Protein AF-A0A962BRK8-F1 (afdb_monomer_lite)

pLDDT: mean 93.83, std 9.13, range [57.56, 98.69]

Structure (mmCIF, N/CA/C/O backbone):
data_AF-A0A962BRK8-F1
#
_entry.id   AF-A0A962BRK8-F1
#
loop_
_atom_site.group_PDB
_atom_site.id
_atom_site.type_symbol
_atom_site.label_atom_id
_atom_site.lab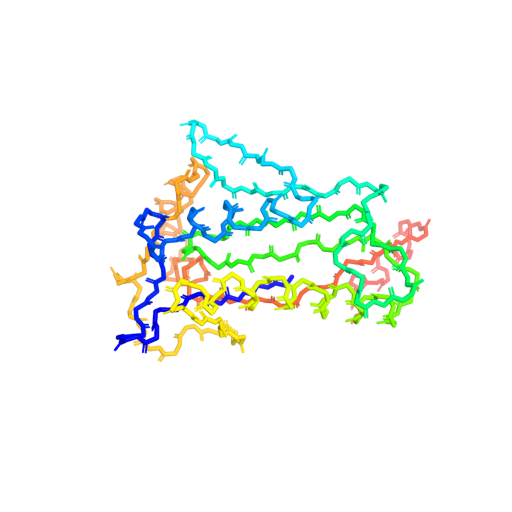el_alt_id
_atom_site.label_comp_id
_atom_site.label_asym_id
_atom_site.label_entity_id
_atom_site.label_seq_id
_atom_site.pdbx_PDB_ins_code
_atom_site.Cartn_x
_atom_site.Cartn_y
_atom_site.Cartn_z
_atom_site.occupancy
_atom_site.B_iso_or_equiv
_atom_site.auth_seq_id
_atom_site.auth_comp_id
_atom_site.auth_asym_id
_atom_site.auth_atom_id
_atom_site.pdbx_PDB_model_num
ATOM 1 N N . HIS A 1 1 ? 5.595 -3.332 -2.424 1.00 95.50 1 HIS A N 1
ATOM 2 C CA . HIS A 1 1 ? 5.260 -4.345 -1.396 1.00 95.50 1 HIS A CA 1
ATOM 3 C C . HIS A 1 1 ? 4.136 -3.828 -0.524 1.00 95.50 1 HIS A C 1
ATOM 5 O O . HIS A 1 1 ? 4.123 -2.640 -0.224 1.00 95.50 1 HIS A O 1
ATOM 11 N N . GLU A 1 2 ? 3.243 -4.710 -0.089 1.00 98.56 2 GLU A N 1
ATOM 12 C CA . GLU A 1 2 ? 2.034 -4.374 0.670 1.00 98.56 2 GLU A CA 1
ATOM 13 C C . GLU A 1 2 ? 2.118 -4.871 2.121 1.00 98.56 2 GLU A C 1
ATOM 15 O O . GLU A 1 2 ? 2.839 -5.821 2.440 1.00 98.56 2 GLU A O 1
ATOM 20 N N . LYS A 1 3 ? 1.375 -4.216 3.017 1.00 98.50 3 LYS A N 1
ATOM 21 C CA . LYS A 1 3 ? 1.324 -4.537 4.453 1.00 98.50 3 LYS A CA 1
ATOM 22 C C . LYS A 1 3 ? -0.009 -4.116 5.066 1.00 98.50 3 LYS A C 1
ATOM 24 O O . LYS A 1 3 ? -0.569 -3.085 4.694 1.00 98.50 3 LYS A O 1
ATOM 29 N N . PHE A 1 4 ? -0.495 -4.885 6.039 1.00 98.69 4 PHE A N 1
ATOM 30 C CA . PHE A 1 4 ? -1.748 -4.595 6.742 1.00 98.69 4 PHE A CA 1
ATOM 31 C C . PHE A 1 4 ? -1.508 -3.683 7.940 1.00 98.69 4 PHE A C 1
ATOM 33 O O . PHE A 1 4 ? -0.810 -4.084 8.868 1.00 98.69 4 PHE A O 1
ATOM 40 N N . GLY A 1 5 ? -2.121 -2.501 7.958 1.00 98.50 5 GLY A N 1
ATOM 41 C CA . GLY A 1 5 ? -2.190 -1.676 9.163 1.00 98.50 5 GLY A CA 1
ATOM 42 C C . GLY A 1 5 ? -3.227 -2.215 10.154 1.00 98.50 5 GLY A C 1
ATOM 43 O O . GLY A 1 5 ? -4.308 -2.651 9.747 1.00 98.50 5 GLY A O 1
ATOM 44 N N . PHE A 1 6 ? -2.929 -2.154 11.449 1.00 98.62 6 PHE A N 1
ATOM 45 C CA . PHE A 1 6 ? -3.857 -2.523 12.519 1.00 98.62 6 PHE A CA 1
ATOM 46 C C . PHE A 1 6 ? -3.641 -1.680 13.778 1.00 98.62 6 PHE A C 1
ATOM 48 O O . PHE A 1 6 ? -2.541 -1.188 14.021 1.00 98.62 6 PHE A O 1
ATOM 55 N N . ARG A 1 7 ? -4.676 -1.519 14.603 1.00 98.25 7 ARG A N 1
ATOM 56 C CA . ARG A 1 7 ? -4.554 -0.818 15.891 1.00 98.25 7 ARG A CA 1
ATOM 57 C C . ARG A 1 7 ? -3.959 -1.721 16.963 1.00 98.25 7 ARG A C 1
ATOM 59 O O . ARG A 1 7 ? -4.290 -2.903 17.016 1.00 98.25 7 ARG A O 1
ATOM 66 N N . LEU A 1 8 ? -3.104 -1.190 17.834 1.00 98.00 8 LEU A N 1
ATOM 67 C CA . LEU A 1 8 ? -2.446 -2.010 18.861 1.00 98.00 8 LEU A CA 1
ATOM 68 C C . LEU A 1 8 ? -3.373 -2.414 20.019 1.00 98.00 8 LEU A C 1
ATOM 70 O O . LEU A 1 8 ? -3.099 -3.405 20.690 1.00 98.00 8 LEU A O 1
ATOM 74 N N . ASP A 1 9 ? -4.451 -1.670 20.256 1.00 96.88 9 ASP A N 1
ATOM 75 C CA . ASP A 1 9 ? -5.382 -1.883 21.368 1.00 96.88 9 ASP A CA 1
ATOM 76 C C . ASP A 1 9 ? -6.356 -3.046 21.127 1.00 96.88 9 ASP A C 1
ATOM 78 O O . ASP A 1 9 ? -6.648 -3.808 22.050 1.00 96.88 9 ASP A O 1
ATOM 82 N N . ASP A 1 10 ? -6.841 -3.213 19.895 1.00 97.19 10 ASP A N 1
ATOM 83 C CA . ASP A 1 10 ? -7.851 -4.224 19.569 1.00 97.19 10 ASP A CA 1
ATOM 84 C C . ASP A 1 10 ? -7.592 -5.020 18.283 1.00 97.19 10 ASP A C 1
ATOM 86 O O . ASP A 1 10 ? -8.378 -5.901 17.914 1.00 97.19 10 ASP A O 1
ATOM 90 N N . LEU A 1 11 ? -6.461 -4.754 17.624 1.00 98.19 11 LEU A N 1
ATOM 91 C CA . LEU A 1 11 ? -6.003 -5.411 16.401 1.00 98.19 11 LEU A CA 1
ATOM 92 C C . LEU A 1 11 ? -6.894 -5.169 15.179 1.00 98.19 11 LEU A C 1
ATOM 94 O O . LEU A 1 11 ? -6.685 -5.832 14.159 1.00 98.19 11 LEU A O 1
ATOM 98 N N . ARG A 1 12 ? -7.889 -4.271 15.242 1.00 98.25 12 ARG A N 1
ATOM 99 C CA . ARG A 1 12 ? -8.764 -3.974 14.096 1.00 98.25 12 ARG A CA 1
ATOM 100 C C . ARG A 1 12 ? -7.961 -3.371 12.939 1.00 98.25 12 ARG A C 1
ATOM 102 O O . ARG A 1 12 ? -7.003 -2.637 13.194 1.00 98.25 12 ARG A O 1
ATOM 109 N N . PRO A 1 13 ? -8.355 -3.635 11.679 1.00 98.31 13 PRO A N 1
ATOM 110 C CA . PRO A 1 13 ? -7.763 -2.967 10.526 1.00 98.31 13 PRO A CA 1
ATOM 111 C C . PRO A 1 13 ? -7.993 -1.453 10.595 1.00 98.31 13 PRO A C 1
ATOM 113 O O . PRO A 1 13 ? -9.000 -1.002 11.146 1.00 98.31 13 PRO A O 1
ATOM 116 N N . LEU A 1 14 ? -7.091 -0.671 10.004 1.00 98.25 14 LEU A N 1
ATOM 117 C CA . LEU A 1 14 ? -7.225 0.787 9.992 1.00 98.25 14 LEU A CA 1
ATOM 118 C C . LEU A 1 14 ? -8.336 1.223 9.034 1.00 98.25 14 LEU A C 1
ATOM 120 O O . LEU A 1 14 ? -8.298 0.927 7.840 1.00 98.25 14 LEU A O 1
ATOM 124 N N . THR A 1 15 ? -9.314 1.970 9.541 1.00 97.75 15 THR A N 1
ATOM 125 C CA . THR A 1 15 ? -10.272 2.692 8.696 1.00 97.75 15 THR A CA 1
ATOM 126 C C . THR A 1 15 ? -9.579 3.827 7.948 1.00 97.75 15 THR A C 1
ATOM 128 O O . THR A 1 15 ? -8.467 4.221 8.291 1.00 97.75 15 THR A O 1
ATOM 131 N N . TYR A 1 16 ? -10.225 4.380 6.919 1.00 98.25 16 TYR A N 1
ATOM 132 C CA . TYR A 1 16 ? -9.654 5.526 6.211 1.00 98.25 16 TYR A CA 1
ATOM 133 C C . TYR A 1 16 ? -9.544 6.758 7.130 1.00 98.25 16 TYR A C 1
ATOM 135 O O . TYR A 1 16 ? -8.458 7.305 7.306 1.00 98.25 16 TYR A O 1
ATOM 143 N N . GLU A 1 17 ? -10.659 7.140 7.757 1.00 96.38 17 GLU A N 1
ATOM 144 C CA . GLU A 1 17 ? -10.743 8.296 8.657 1.00 96.38 17 GLU A CA 1
ATOM 145 C C . GLU A 1 17 ? -10.383 7.931 10.104 1.00 96.38 17 GLU A C 1
ATOM 147 O O . GLU A 1 17 ? -10.361 6.757 10.491 1.00 96.38 17 GLU A O 1
ATOM 152 N N . GLY A 1 18 ? -10.185 8.970 10.917 1.00 95.00 18 GLY A N 1
ATOM 153 C CA . GLY A 1 18 ? -9.971 8.877 12.357 1.00 95.00 18 GLY A CA 1
ATOM 154 C C . GLY A 1 18 ? -8.521 9.132 12.776 1.00 95.00 18 GLY A C 1
ATOM 155 O O . GLY A 1 18 ? -7.619 9.150 11.938 1.00 95.00 18 GLY A O 1
ATOM 156 N N . PRO A 1 19 ? -8.277 9.316 14.087 1.00 94.69 19 PRO A N 1
ATOM 157 C CA . PRO A 1 19 ? -6.945 9.627 14.612 1.00 94.69 19 PRO A CA 1
ATOM 158 C C . PRO A 1 19 ? -5.936 8.497 14.379 1.00 94.69 19 PRO A C 1
ATOM 160 O O . PRO A 1 19 ? -4.748 8.756 14.275 1.00 94.69 19 PRO A O 1
ATOM 163 N N . GLN A 1 20 ? -6.411 7.256 14.256 1.00 95.88 20 GLN A N 1
ATOM 164 C CA . GLN A 1 20 ? -5.606 6.070 13.942 1.00 95.88 20 GLN A CA 1
ATOM 165 C C . GLN A 1 20 ? -5.910 5.548 12.526 1.00 95.88 20 GLN A C 1
ATOM 167 O O . GLN A 1 20 ? -5.771 4.358 12.255 1.00 95.88 20 GLN A O 1
ATOM 172 N N . GLY A 1 21 ? -6.422 6.411 11.645 1.00 97.12 21 GLY A N 1
ATOM 173 C CA . GLY A 1 21 ? -6.825 6.046 10.290 1.00 97.12 21 GLY A CA 1
ATOM 174 C C . GLY A 1 21 ? -5.672 6.062 9.286 1.00 97.12 21 GLY A C 1
ATOM 175 O O . GLY A 1 21 ? -4.605 6.623 9.535 1.00 97.12 21 GLY A O 1
ATOM 176 N N . ILE A 1 22 ? -5.913 5.490 8.107 1.00 98.00 22 ILE A N 1
ATOM 177 C CA . ILE A 1 22 ? -4.970 5.501 6.979 1.00 98.00 22 ILE A CA 1
ATOM 178 C C . ILE A 1 22 ? -4.626 6.929 6.547 1.00 98.00 22 ILE A C 1
ATOM 180 O O . ILE A 1 22 ? -3.469 7.213 6.248 1.00 98.00 22 ILE A O 1
ATOM 184 N N . GLU A 1 23 ? -5.594 7.847 6.560 1.00 98.38 23 GLU A N 1
ATOM 185 C CA . GLU A 1 23 ? -5.332 9.249 6.232 1.00 98.38 23 GLU A CA 1
ATOM 186 C C . GLU A 1 23 ? -4.306 9.873 7.190 1.00 98.38 23 GLU A C 1
ATOM 188 O O . GLU A 1 23 ? -3.410 10.592 6.748 1.00 98.38 23 GLU A O 1
ATOM 193 N N . ALA A 1 24 ? -4.382 9.557 8.488 1.00 98.31 24 ALA A N 1
ATOM 194 C CA . ALA A 1 24 ? -3.411 10.028 9.473 1.00 98.31 24 ALA A CA 1
ATOM 195 C C . ALA A 1 24 ? -2.007 9.467 9.196 1.00 98.31 24 ALA A C 1
ATOM 197 O O . ALA A 1 24 ? -1.026 10.201 9.312 1.00 98.31 24 ALA A O 1
ATOM 198 N N . VAL A 1 25 ? -1.908 8.206 8.753 1.00 98.38 25 VAL A N 1
ATOM 199 C CA . VAL A 1 25 ? -0.633 7.606 8.327 1.00 98.38 25 VAL A CA 1
ATOM 200 C C . VAL A 1 25 ? -0.045 8.357 7.135 1.00 98.38 25 VAL A C 1
ATOM 202 O O . VAL A 1 25 ? 1.116 8.760 7.184 1.00 98.38 25 VAL A O 1
ATOM 205 N N . LEU A 1 26 ? -0.838 8.585 6.083 1.00 98.50 26 LEU A N 1
ATOM 206 C CA . LEU A 1 26 ? -0.368 9.284 4.884 1.00 98.50 26 LEU A CA 1
ATOM 207 C C . LEU A 1 26 ? 0.050 10.726 5.195 1.00 98.50 26 LEU A C 1
ATOM 209 O O . LEU A 1 26 ? 1.113 11.155 4.755 1.00 98.50 26 LEU A O 1
ATOM 213 N N . ARG A 1 27 ? -0.728 11.452 6.009 1.00 98.19 27 ARG A N 1
ATOM 214 C CA . ARG A 1 27 ? -0.367 12.805 6.468 1.00 98.19 27 ARG A CA 1
ATOM 215 C C . ARG A 1 27 ? 0.894 12.810 7.331 1.00 98.19 27 ARG A C 1
ATOM 217 O O . ARG A 1 27 ? 1.689 13.733 7.229 1.00 98.19 27 ARG A O 1
ATOM 224 N N . GLY A 1 28 ? 1.106 11.793 8.164 1.00 97.38 28 GLY A N 1
ATOM 225 C CA . GLY A 1 28 ? 2.345 11.655 8.931 1.00 97.38 28 GLY A CA 1
ATOM 226 C C . GLY A 1 28 ? 3.565 11.464 8.028 1.00 97.38 28 GLY A C 1
ATOM 227 O O . GLY A 1 28 ? 4.617 12.059 8.267 1.00 97.38 28 GLY A O 1
ATOM 228 N N . LEU A 1 29 ? 3.415 10.679 6.958 1.00 96.00 29 LEU A N 1
ATOM 229 C CA . LEU A 1 29 ? 4.495 10.407 6.013 1.00 96.00 29 LEU A CA 1
ATOM 230 C C . LEU A 1 29 ? 4.926 11.644 5.213 1.00 96.00 29 LEU A C 1
ATOM 232 O O . LEU A 1 29 ? 6.094 11.719 4.845 1.00 96.00 29 LEU A O 1
ATOM 236 N N . THR A 1 30 ? 4.077 12.662 5.019 1.00 95.12 30 THR A N 1
ATOM 237 C CA . THR A 1 30 ? 4.476 13.896 4.302 1.00 95.12 30 THR A CA 1
ATOM 238 C C . THR A 1 30 ? 5.620 14.659 4.980 1.00 95.12 30 THR A C 1
ATOM 240 O O . THR A 1 30 ? 6.211 15.548 4.376 1.00 95.12 30 THR A O 1
ATOM 243 N N . ARG A 1 31 ? 5.970 14.317 6.228 1.00 92.44 31 ARG A N 1
ATOM 244 C CA . ARG A 1 31 ? 7.142 14.854 6.942 1.00 92.44 31 ARG A CA 1
ATOM 245 C C . ARG A 1 31 ? 8.482 14.331 6.397 1.00 92.44 31 ARG A C 1
ATOM 247 O O . ARG A 1 31 ? 9.516 14.874 6.768 1.00 92.44 31 ARG A O 1
ATOM 254 N N . PHE A 1 32 ? 8.467 13.293 5.555 1.00 91.44 32 PHE A N 1
ATOM 255 C CA . PHE A 1 32 ? 9.656 12.633 4.996 1.00 91.44 32 PHE A CA 1
ATOM 256 C C . PHE A 1 32 ? 9.775 12.833 3.474 1.00 91.44 32 PHE A C 1
ATOM 258 O O . PHE A 1 32 ? 10.011 11.877 2.729 1.00 91.44 32 PHE A O 1
ATOM 265 N N . ASP A 1 33 ? 9.572 14.071 3.013 1.00 89.19 33 ASP A N 1
ATOM 266 C CA . ASP A 1 33 ? 9.667 14.471 1.599 1.00 89.19 33 ASP A CA 1
ATOM 267 C C . ASP A 1 33 ? 8.749 13.663 0.661 1.00 89.19 33 ASP A C 1
ATOM 269 O O . ASP A 1 33 ? 9.125 13.294 -0.456 1.00 89.19 33 ASP A O 1
ATOM 273 N N . TRP A 1 34 ? 7.550 13.349 1.153 1.00 93.44 34 TRP A N 1
ATOM 274 C CA . TRP A 1 34 ? 6.475 12.735 0.382 1.00 93.44 34 TRP A CA 1
ATOM 275 C C . TRP A 1 34 ? 5.431 13.794 0.015 1.00 93.44 34 TRP A C 1
ATOM 277 O O . TRP A 1 34 ? 4.826 14.409 0.896 1.00 93.44 34 TRP A O 1
ATOM 287 N N . ASP A 1 35 ? 5.175 13.952 -1.278 1.00 95.50 35 ASP A N 1
ATOM 288 C CA . ASP A 1 35 ? 4.161 14.849 -1.817 1.00 95.50 35 ASP A CA 1
ATOM 289 C C . ASP A 1 35 ? 2.775 14.181 -1.803 1.00 95.50 35 ASP A C 1
ATOM 291 O O . ASP A 1 35 ? 2.639 13.033 -2.244 1.00 95.50 35 ASP A O 1
ATOM 295 N N . PRO A 1 36 ? 1.729 14.869 -1.312 1.00 97.62 36 PRO A N 1
ATOM 296 C CA . PRO A 1 36 ? 0.382 14.318 -1.234 1.00 97.62 36 PRO A CA 1
ATOM 297 C C . PRO A 1 36 ? -0.300 14.215 -2.603 1.00 97.62 36 PRO A C 1
ATOM 299 O O . PRO A 1 36 ? -0.246 15.141 -3.410 1.00 97.62 36 PRO A O 1
ATOM 302 N N . ILE A 1 37 ? -1.021 13.112 -2.827 1.00 97.88 37 ILE A N 1
ATOM 303 C CA . ILE A 1 37 ? -1.884 12.905 -3.996 1.00 97.88 37 ILE A CA 1
ATOM 304 C C . ILE A 1 37 ? -3.320 12.664 -3.526 1.00 97.88 37 ILE A C 1
ATOM 306 O O . ILE A 1 37 ? -3.608 11.703 -2.802 1.00 97.88 37 ILE A O 1
ATOM 310 N N . GLU A 1 38 ? -4.230 13.523 -3.978 1.00 97.69 38 GLU A N 1
ATOM 311 C CA . GLU A 1 38 ? -5.643 13.482 -3.605 1.00 97.69 38 GLU A CA 1
ATOM 312 C C . GLU A 1 38 ? -6.548 13.021 -4.758 1.00 97.69 38 GLU A C 1
ATOM 314 O O . GLU A 1 38 ? -6.314 13.332 -5.925 1.00 97.69 38 GLU A O 1
ATOM 319 N N . GLU A 1 39 ? -7.617 12.308 -4.410 1.00 96.19 39 GLU A N 1
ATOM 320 C CA . GLU A 1 39 ? -8.743 11.957 -5.281 1.00 96.19 39 GLU A CA 1
ATOM 321 C C . GLU A 1 39 ? -10.016 12.442 -4.578 1.00 96.19 39 GLU A C 1
ATOM 323 O O . GLU A 1 39 ? -10.235 12.116 -3.413 1.00 96.19 39 GLU A O 1
ATOM 328 N N . ASP A 1 40 ? -10.818 13.282 -5.238 1.00 94.25 40 ASP A N 1
ATOM 329 C CA . ASP A 1 40 ? -12.046 13.868 -4.672 1.00 94.25 40 ASP A CA 1
ATOM 330 C C . ASP A 1 40 ? -11.863 14.514 -3.276 1.00 94.25 40 ASP A C 1
ATOM 332 O O . ASP A 1 40 ? -12.722 14.420 -2.396 1.00 94.25 40 ASP A O 1
ATOM 336 N N . GLY A 1 41 ? -10.716 15.171 -3.054 1.00 95.69 41 GLY A N 1
ATOM 337 C CA . GLY A 1 41 ? -10.369 15.825 -1.783 1.00 95.69 41 GLY A CA 1
ATOM 338 C C . GLY A 1 41 ? -9.989 14.863 -0.650 1.00 95.69 41 GLY A C 1
ATOM 339 O O . GLY A 1 41 ? -9.950 15.262 0.516 1.00 95.69 41 GLY A O 1
ATOM 340 N N . LYS A 1 42 ? -9.739 13.585 -0.961 1.00 97.44 42 LYS A N 1
ATOM 341 C CA . LYS A 1 42 ? -9.223 12.576 -0.030 1.00 97.44 42 LYS A CA 1
ATOM 342 C C . LYS A 1 42 ? -7.780 12.227 -0.389 1.00 97.44 42 LYS A C 1
ATOM 344 O O . LYS A 1 42 ? -7.490 11.888 -1.533 1.00 97.44 42 LYS A O 1
ATOM 349 N N . LEU A 1 43 ? -6.881 12.269 0.593 1.00 98.25 43 LEU A N 1
ATOM 350 C CA . LEU A 1 43 ? -5.487 11.854 0.440 1.00 98.25 43 LEU A CA 1
ATOM 351 C C . LEU A 1 43 ? -5.404 10.330 0.297 1.00 98.25 43 LEU A C 1
ATOM 353 O O . LEU A 1 43 ? -5.656 9.600 1.252 1.00 98.25 43 LEU A O 1
ATOM 357 N N . ILE A 1 44 ? -5.046 9.844 -0.891 1.00 97.75 44 ILE A N 1
ATOM 358 C CA . ILE A 1 44 ? -5.103 8.410 -1.234 1.00 97.75 44 ILE A CA 1
ATOM 359 C C . ILE A 1 44 ? -3.756 7.804 -1.631 1.00 97.75 44 ILE A C 1
ATOM 361 O O . ILE A 1 44 ? -3.658 6.585 -1.804 1.00 97.75 44 ILE A O 1
ATOM 365 N N . ALA A 1 45 ? -2.747 8.641 -1.847 1.00 98.12 45 ALA A N 1
ATOM 366 C CA . ALA A 1 45 ? -1.410 8.226 -2.230 1.00 98.12 45 ALA A CA 1
ATOM 367 C C . ALA A 1 45 ? -0.396 9.328 -1.908 1.00 98.12 45 ALA A C 1
ATOM 369 O O . ALA A 1 45 ? -0.764 10.468 -1.623 1.00 98.12 45 ALA A O 1
ATOM 370 N N . LEU A 1 46 ? 0.879 8.966 -1.978 1.00 98.06 46 LEU A N 1
ATOM 371 C CA . LEU A 1 46 ? 2.008 9.877 -1.897 1.00 98.06 46 LEU A CA 1
ATOM 372 C C . LEU A 1 46 ? 2.977 9.589 -3.040 1.00 98.06 46 LEU A C 1
ATOM 374 O O . LEU A 1 46 ? 3.140 8.432 -3.433 1.00 98.06 46 LEU A O 1
ATOM 378 N N . SER A 1 47 ? 3.668 10.613 -3.519 1.00 96.25 47 SER A N 1
ATOM 379 C CA . SER A 1 47 ? 4.808 10.475 -4.429 1.00 96.25 47 SER A CA 1
ATOM 380 C C . SER A 1 47 ? 6.062 11.061 -3.810 1.00 96.25 47 SER A C 1
ATOM 382 O O . SER A 1 47 ? 6.000 12.040 -3.078 1.00 96.25 47 SER A O 1
ATOM 384 N N . ARG A 1 48 ? 7.209 10.481 -4.129 1.00 91.06 48 ARG A N 1
ATOM 385 C CA . ARG A 1 48 ? 8.519 11.012 -3.783 1.00 91.06 48 ARG A CA 1
ATOM 386 C C . ARG A 1 48 ? 9.242 11.382 -5.077 1.00 91.06 48 ARG A C 1
ATOM 388 O O . ARG A 1 48 ? 9.367 10.508 -5.938 1.00 91.06 48 ARG A O 1
ATOM 395 N N . PRO A 1 49 ? 9.689 12.637 -5.250 1.00 85.19 49 PRO A N 1
ATOM 396 C CA . PRO A 1 49 ? 10.463 13.029 -6.420 1.00 85.19 49 PRO A CA 1
ATOM 397 C C . PRO A 1 49 ? 11.882 12.441 -6.385 1.00 85.19 49 PRO A C 1
ATOM 399 O O . PRO A 1 49 ? 12.417 12.114 -5.332 1.00 85.19 49 PRO A O 1
ATOM 402 N N . GLU A 1 50 ? 12.513 12.345 -7.556 1.00 77.44 50 GLU A N 1
ATOM 403 C CA . GLU A 1 50 ? 13.835 11.723 -7.750 1.00 77.44 50 GLU A CA 1
ATOM 404 C C . GLU A 1 50 ? 14.957 12.339 -6.897 1.00 77.44 50 GLU A C 1
ATOM 406 O O . GLU A 1 50 ? 15.870 11.642 -6.472 1.00 77.44 50 GLU A O 1
ATOM 411 N N . ASN A 1 51 ? 14.876 13.641 -6.613 1.00 71.00 51 ASN A N 1
ATOM 412 C CA . ASN A 1 51 ? 15.899 14.368 -5.855 1.00 71.00 51 ASN A CA 1
ATOM 413 C C . ASN A 1 51 ? 15.649 14.374 -4.336 1.00 71.00 51 ASN A C 1
ATOM 415 O O . ASN A 1 51 ? 16.317 15.120 -3.610 1.00 71.00 51 ASN A O 1
ATOM 419 N N . SER A 1 52 ? 14.673 13.606 -3.848 1.00 72.50 52 SER A N 1
ATOM 420 C CA . SER A 1 52 ? 14.387 13.531 -2.418 1.00 72.50 52 SER A CA 1
ATOM 421 C C . SER A 1 52 ? 15.529 12.856 -1.672 1.00 72.50 52 SER A C 1
ATOM 423 O O . SER A 1 52 ? 16.038 11.810 -2.063 1.00 72.50 52 SER A O 1
ATOM 425 N N . ARG A 1 53 ? 15.923 13.444 -0.540 1.00 63.91 53 ARG A N 1
ATOM 426 C CA . ARG A 1 53 ? 16.914 12.816 0.343 1.00 63.91 53 ARG A CA 1
ATOM 427 C C . ARG A 1 53 ? 16.283 11.722 1.200 1.00 63.91 53 ARG A C 1
ATOM 429 O O . ARG A 1 53 ? 16.990 10.794 1.585 1.00 63.91 53 ARG A O 1
ATOM 436 N N . GLY A 1 54 ? 14.975 11.830 1.463 1.00 63.53 54 GLY A N 1
ATOM 437 C CA . GLY A 1 54 ? 14.262 10.957 2.391 1.00 63.53 54 GLY A CA 1
ATOM 438 C C . GLY A 1 54 ? 14.869 11.015 3.794 1.00 63.53 54 GLY A C 1
ATOM 439 O O . GLY A 1 54 ? 15.703 11.871 4.107 1.00 63.53 54 GLY A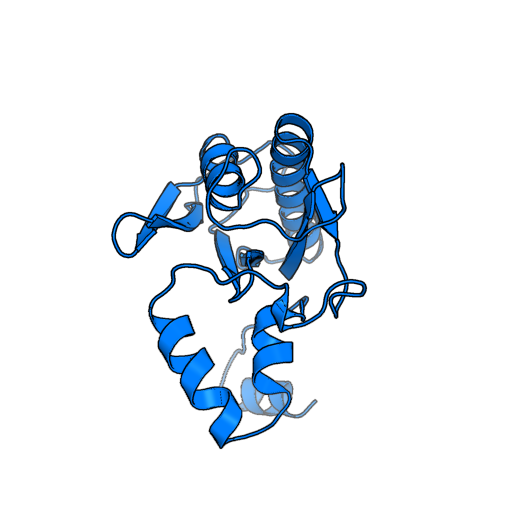 O 1
ATOM 440 N N . GLU A 1 55 ? 14.480 10.079 4.656 1.00 63.97 55 GLU A N 1
ATOM 441 C CA . GLU A 1 55 ? 15.229 9.864 5.890 1.00 63.97 55 GLU A CA 1
ATOM 442 C C . GLU A 1 55 ? 16.580 9.204 5.566 1.00 63.97 55 GLU A C 1
ATOM 444 O O . GLU A 1 55 ? 16.639 8.188 4.869 1.00 63.97 55 GLU A O 1
ATOM 449 N N . ALA A 1 56 ? 17.678 9.774 6.078 1.00 59.69 56 ALA A N 1
ATOM 450 C CA . ALA A 1 56 ? 19.034 9.265 5.875 1.00 59.69 56 ALA A CA 1
ATOM 451 C C . ALA A 1 56 ? 19.207 7.893 6.554 1.00 59.69 56 ALA A C 1
ATOM 453 O O . ALA A 1 56 ? 19.679 7.785 7.685 1.00 59.69 56 ALA A O 1
ATOM 454 N N . CYS A 1 57 ? 18.786 6.827 5.878 1.00 62.16 57 CYS A N 1
ATOM 455 C CA . CYS A 1 57 ? 18.835 5.466 6.404 1.00 62.16 57 CYS A CA 1
ATOM 456 C C . CYS A 1 57 ? 19.925 4.612 5.733 1.00 62.16 57 CYS A C 1
ATOM 458 O O . CYS A 1 57 ? 20.429 3.685 6.371 1.00 62.16 57 CYS A O 1
ATOM 460 N N . CYS A 1 58 ? 20.388 4.983 4.535 1.00 63.53 58 CYS A N 1
ATOM 461 C CA . CYS A 1 58 ? 21.658 4.525 3.970 1.00 63.53 58 CYS A CA 1
ATOM 462 C C . CYS A 1 58 ? 22.324 5.629 3.136 1.00 63.53 58 CYS A C 1
ATOM 464 O O . CYS A 1 58 ? 21.709 6.643 2.825 1.00 63.53 58 CYS A O 1
ATOM 466 N N . ASN A 1 59 ? 23.586 5.419 2.756 1.00 61.59 59 ASN A N 1
ATOM 467 C CA . ASN A 1 59 ? 24.357 6.349 1.920 1.00 61.59 59 ASN A CA 1
ATOM 468 C C . ASN A 1 59 ? 23.913 6.371 0.439 1.00 61.59 59 ASN A C 1
ATOM 470 O O . ASN A 1 59 ? 24.599 6.983 -0.377 1.00 61.59 59 ASN A O 1
ATOM 474 N N . SER A 1 60 ? 22.827 5.676 0.082 1.00 57.56 60 SER A N 1
ATOM 475 C CA . SER A 1 60 ? 22.297 5.612 -1.284 1.00 57.56 60 SER A CA 1
ATOM 476 C C . SER A 1 60 ? 21.197 6.658 -1.460 1.00 57.56 60 SER A C 1
ATOM 478 O O . SER A 1 60 ? 20.419 6.904 -0.536 1.00 57.56 60 SER A O 1
ATOM 480 N N . ALA A 1 61 ? 21.157 7.301 -2.627 1.00 57.81 61 ALA A N 1
ATOM 481 C CA . ALA A 1 61 ? 20.092 8.238 -2.958 1.00 57.81 61 ALA A CA 1
ATOM 482 C C . ALA A 1 61 ? 18.758 7.484 -3.028 1.00 57.81 61 ALA A C 1
ATOM 484 O O . ALA A 1 61 ? 18.678 6.410 -3.623 1.00 57.81 61 ALA A O 1
ATOM 485 N N . VAL A 1 62 ? 17.713 8.040 -2.416 1.00 66.00 62 VAL A N 1
ATOM 486 C CA . VAL A 1 62 ? 16.367 7.483 -2.544 1.00 66.00 62 VAL A CA 1
ATOM 487 C C . VAL A 1 62 ? 15.751 8.054 -3.815 1.00 66.00 62 VAL A C 1
ATOM 489 O O . VAL A 1 62 ? 15.634 9.267 -3.948 1.00 66.00 62 VAL A O 1
ATOM 492 N N . GLY A 1 63 ? 15.412 7.184 -4.764 1.00 72.19 63 GLY A N 1
ATOM 493 C CA . GLY A 1 63 ? 14.858 7.593 -6.051 1.00 72.19 63 GLY A CA 1
ATOM 494 C C . GLY A 1 63 ? 13.359 7.899 -6.006 1.00 72.19 63 GLY A C 1
ATOM 495 O O . GLY A 1 63 ? 12.724 7.947 -4.949 1.00 72.19 63 GLY A O 1
ATOM 496 N N . MET A 1 64 ? 12.784 8.076 -7.197 1.00 86.94 64 MET A N 1
ATOM 497 C CA . MET A 1 64 ? 11.348 8.271 -7.377 1.00 86.94 64 MET A CA 1
ATOM 498 C C . MET A 1 64 ? 10.562 7.065 -6.849 1.00 86.94 64 MET A C 1
ATOM 500 O O . MET A 1 64 ? 10.723 5.958 -7.353 1.00 86.94 64 MET A O 1
ATOM 504 N N . ALA A 1 65 ? 9.661 7.288 -5.896 1.00 92.88 65 ALA A N 1
ATOM 505 C CA . ALA A 1 65 ? 8.839 6.235 -5.303 1.00 92.88 65 ALA A CA 1
ATOM 506 C C . ALA A 1 65 ? 7.395 6.708 -5.104 1.00 92.88 65 ALA A C 1
ATOM 508 O O . ALA A 1 65 ? 7.098 7.902 -5.159 1.00 92.88 65 ALA A O 1
ATOM 509 N N . SER A 1 66 ? 6.476 5.780 -4.847 1.00 96.56 66 SER A N 1
ATOM 510 C CA . SER A 1 66 ? 5.108 6.118 -4.445 1.00 96.56 66 SER A CA 1
ATOM 511 C C . SER A 1 66 ? 4.608 5.226 -3.318 1.00 96.56 66 SER A C 1
ATOM 513 O O . SER A 1 66 ? 4.954 4.045 -3.231 1.00 96.56 66 SER A O 1
ATOM 515 N N . VAL A 1 67 ? 3.778 5.807 -2.455 1.00 98.00 67 VAL A N 1
ATOM 516 C CA . VAL A 1 67 ? 2.986 5.072 -1.473 1.00 98.00 67 VAL A CA 1
ATOM 517 C C . VAL A 1 67 ? 1.545 5.074 -1.941 1.00 98.00 67 VAL A C 1
ATOM 519 O O . VAL A 1 67 ? 0.969 6.139 -2.157 1.00 98.00 67 VAL A O 1
ATOM 522 N N . THR A 1 68 ? 0.945 3.897 -2.093 1.00 97.75 68 THR A N 1
ATOM 523 C CA . THR A 1 68 ? -0.457 3.781 -2.508 1.00 97.75 68 THR A CA 1
ATOM 524 C C . THR A 1 68 ? -1.253 2.878 -1.572 1.00 97.75 68 THR A C 1
ATOM 526 O O . THR A 1 68 ? -0.711 2.261 -0.653 1.00 97.75 68 THR A O 1
ATOM 529 N N . LEU A 1 69 ? -2.572 2.878 -1.754 1.00 98.12 69 LEU A N 1
ATOM 530 C CA . LEU A 1 69 ? -3.506 2.104 -0.951 1.00 98.12 69 LEU A CA 1
ATOM 531 C C . LEU A 1 69 ? -4.237 1.091 -1.814 1.00 98.12 69 LEU A C 1
ATOM 533 O O . LEU A 1 69 ? -4.918 1.487 -2.767 1.00 98.12 69 LEU A O 1
ATOM 537 N N . GLU A 1 70 ? -4.191 -0.168 -1.400 1.00 98.25 70 GLU A N 1
ATOM 538 C CA . GLU A 1 70 ? -5.041 -1.251 -1.896 1.00 98.25 70 GLU A CA 1
ATOM 539 C C . GLU A 1 70 ? -6.483 -1.144 -1.349 1.00 98.25 70 GLU A C 1
ATOM 541 O O . GLU A 1 70 ? -6.760 -0.304 -0.481 1.00 98.25 70 GLU A O 1
ATOM 546 N N . PRO A 1 71 ? -7.454 -1.938 -1.854 1.00 98.25 71 PRO A N 1
ATOM 547 C CA . PRO A 1 71 ? -8.875 -1.744 -1.570 1.00 98.25 71 PRO A CA 1
ATOM 548 C C . PRO A 1 71 ? -9.274 -1.655 -0.098 1.00 98.25 71 PRO A C 1
ATOM 550 O O . PRO A 1 71 ? -10.216 -0.921 0.205 1.00 98.25 71 PRO A O 1
ATOM 553 N N . ALA A 1 72 ? -8.575 -2.348 0.805 1.00 97.94 72 ALA A N 1
ATOM 554 C CA . ALA A 1 72 ? -8.849 -2.333 2.242 1.00 97.94 72 ALA A CA 1
ATOM 555 C C . ALA A 1 72 ? -7.774 -1.620 3.075 1.00 97.94 72 ALA A C 1
ATOM 557 O O . ALA A 1 72 ? -7.681 -1.837 4.283 1.00 97.94 72 ALA A O 1
ATOM 558 N N . GLY A 1 73 ? -6.982 -0.746 2.452 1.00 97.69 73 GLY A N 1
ATOM 559 C CA . GLY A 1 73 ? -5.999 0.078 3.154 1.00 97.69 73 GLY A CA 1
ATOM 560 C C . GLY A 1 73 ? -4.679 -0.634 3.413 1.00 97.69 73 GLY A C 1
ATOM 561 O O . GLY A 1 73 ? -3.919 -0.205 4.281 1.00 97.69 73 GLY A O 1
ATOM 562 N N . GLN A 1 74 ? -4.381 -1.713 2.680 1.00 98.62 74 GLN A N 1
ATOM 563 C CA . GLN A 1 74 ? -3.021 -2.236 2.654 1.00 98.62 74 GLN A CA 1
ATOM 564 C C . GLN A 1 74 ? -2.101 -1.143 2.100 1.00 98.62 74 GLN A C 1
ATOM 566 O O . GLN A 1 74 ? -2.387 -0.559 1.053 1.00 98.62 74 GLN A O 1
ATOM 571 N N . LEU A 1 75 ? -1.039 -0.829 2.844 1.00 98.56 75 LEU A N 1
ATOM 572 C CA . LEU A 1 75 ? -0.138 0.275 2.526 1.00 98.56 75 LEU A CA 1
ATOM 573 C C . LEU A 1 75 ? 0.983 -0.231 1.626 1.00 98.56 75 LEU A C 1
ATOM 575 O O . LEU A 1 75 ? 1.877 -0.951 2.084 1.00 98.56 75 LEU A O 1
ATOM 579 N N . GLU A 1 76 ? 0.951 0.167 0.366 1.00 98.56 76 GLU A N 1
ATOM 580 C CA . GLU A 1 76 ? 1.908 -0.264 -0.638 1.00 98.56 76 GLU A CA 1
ATOM 581 C C . GLU A 1 76 ? 3.061 0.733 -0.777 1.00 98.56 76 GLU A C 1
ATOM 583 O O . GLU A 1 76 ? 2.828 1.933 -0.853 1.00 98.56 76 GLU A O 1
ATOM 588 N N . LEU A 1 77 ? 4.294 0.230 -0.864 1.00 97.62 77 LEU A N 1
ATOM 589 C CA . LEU A 1 77 ? 5.424 0.959 -1.447 1.00 97.62 77 LEU A CA 1
ATOM 590 C C . LEU A 1 77 ? 5.698 0.438 -2.862 1.00 97.62 77 LEU A C 1
ATOM 592 O O . LEU A 1 77 ? 6.086 -0.727 -3.008 1.00 97.62 77 LEU A O 1
ATOM 596 N N . SER A 1 78 ? 5.585 1.310 -3.860 1.00 96.56 78 SER A N 1
ATOM 597 C CA . SER A 1 78 ? 6.202 1.120 -5.173 1.00 96.56 78 SER A CA 1
ATOM 598 C C . SER A 1 78 ? 7.527 1.874 -5.186 1.00 96.56 78 SER A C 1
ATOM 600 O O . SER A 1 78 ? 7.545 3.106 -5.224 1.00 96.56 78 SER A O 1
ATOM 602 N N . GLY A 1 79 ? 8.614 1.112 -5.101 1.00 93.06 79 GLY A N 1
ATOM 603 C CA . GLY A 1 79 ? 9.978 1.626 -5.042 1.00 93.06 79 GLY A CA 1
ATOM 604 C C . GLY A 1 79 ? 10.500 2.160 -6.372 1.00 93.06 79 GLY A C 1
ATOM 605 O O . GLY A 1 79 ? 9.892 1.939 -7.425 1.00 93.06 79 GLY A O 1
ATOM 606 N N . ALA A 1 80 ? 11.639 2.838 -6.306 1.00 92.25 80 ALA A N 1
ATOM 607 C CA . ALA A 1 80 ? 12.375 3.303 -7.468 1.00 92.25 80 ALA A CA 1
ATOM 608 C C . ALA A 1 80 ? 12.934 2.132 -8.301 1.00 92.25 80 ALA A C 1
ATOM 610 O O . ALA A 1 80 ? 13.189 1.044 -7.772 1.00 92.25 80 ALA A O 1
ATOM 611 N N . PRO A 1 81 ? 13.172 2.333 -9.610 1.00 91.69 81 PRO A N 1
ATOM 612 C CA . PRO A 1 81 ? 14.022 1.433 -10.379 1.00 91.69 81 PRO A CA 1
ATOM 613 C C . PRO A 1 81 ? 15.463 1.556 -9.865 1.00 91.69 81 PRO A C 1
ATOM 615 O O . PRO A 1 81 ? 16.049 2.637 -9.891 1.00 91.69 81 PRO A O 1
ATOM 618 N N . LEU A 1 82 ? 16.024 0.454 -9.370 1.00 90.88 82 LEU A N 1
ATOM 619 C CA . LEU A 1 82 ? 17.326 0.433 -8.702 1.00 90.88 82 LEU A CA 1
ATOM 620 C C . LEU A 1 82 ? 18.252 -0.595 -9.349 1.00 90.88 82 LEU A C 1
ATOM 622 O O . LEU A 1 82 ? 17.812 -1.657 -9.786 1.00 90.88 82 LEU A O 1
ATOM 626 N N . GLU A 1 83 ? 19.544 -0.274 -9.391 1.00 91.56 83 GLU A N 1
ATOM 627 C CA . GLU A 1 83 ? 20.558 -1.104 -10.048 1.00 91.56 83 GLU A CA 1
ATOM 628 C C . GLU A 1 83 ? 20.878 -2.372 -9.245 1.00 91.56 83 GLU A C 1
ATOM 630 O O . GLU A 1 83 ? 21.110 -3.436 -9.823 1.00 91.56 83 GLU A O 1
ATOM 635 N N . THR A 1 84 ? 20.876 -2.284 -7.909 1.00 91.75 84 THR A N 1
ATOM 636 C CA . THR A 1 84 ? 21.285 -3.395 -7.044 1.00 91.75 84 THR A CA 1
ATOM 637 C C . THR A 1 84 ? 20.227 -3.772 -6.013 1.00 91.75 84 THR A C 1
ATOM 639 O O . THR A 1 84 ? 19.489 -2.940 -5.486 1.00 91.75 84 THR A O 1
ATOM 642 N N . ILE A 1 85 ? 20.223 -5.050 -5.622 1.00 93.50 85 ILE A N 1
ATOM 643 C CA . ILE A 1 85 ? 19.378 -5.543 -4.523 1.00 93.50 85 ILE A CA 1
ATOM 644 C C . ILE A 1 85 ? 19.713 -4.888 -3.173 1.00 93.50 85 ILE A C 1
ATOM 646 O O . ILE A 1 85 ? 18.877 -4.878 -2.270 1.00 93.50 85 ILE A O 1
ATOM 650 N N . HIS A 1 86 ? 20.930 -4.357 -3.013 1.00 92.06 86 HIS A N 1
ATOM 651 C CA . HIS A 1 86 ? 21.336 -3.644 -1.804 1.00 92.06 86 HIS A CA 1
ATOM 652 C C . HIS A 1 86 ? 20.636 -2.289 -1.713 1.00 92.06 86 HIS A C 1
ATOM 654 O O . HIS A 1 86 ? 20.162 -1.931 -0.634 1.00 92.06 86 HIS A O 1
ATOM 660 N N . ASP A 1 87 ? 20.494 -1.594 -2.843 1.00 89.62 87 ASP A N 1
ATOM 661 C CA . ASP A 1 87 ? 19.709 -0.365 -2.924 1.00 89.62 87 ASP A C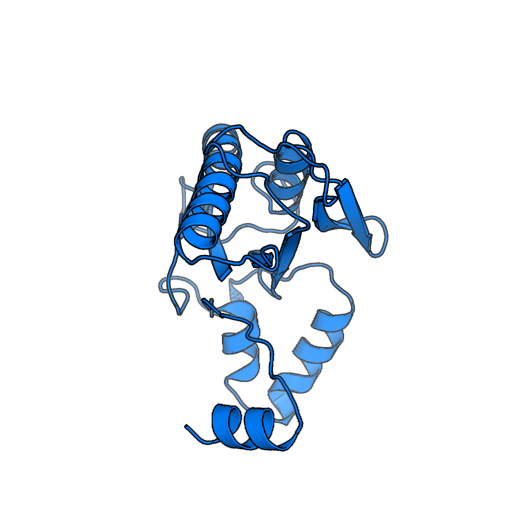A 1
ATOM 662 C C . ASP A 1 87 ? 18.231 -0.655 -2.645 1.00 89.62 87 ASP A C 1
ATOM 664 O O . ASP A 1 87 ? 17.626 0.015 -1.810 1.00 89.62 87 ASP A O 1
ATOM 668 N N . THR A 1 88 ? 17.666 -1.716 -3.239 1.00 91.75 88 THR A N 1
ATOM 669 C CA . THR A 1 88 ? 16.276 -2.133 -2.968 1.00 91.75 88 THR A CA 1
ATOM 670 C C . THR A 1 88 ? 16.053 -2.452 -1.490 1.00 91.75 88 THR A C 1
ATOM 672 O O . THR A 1 88 ? 15.059 -2.035 -0.892 1.00 91.75 88 THR A O 1
ATOM 675 N N . CYS A 1 89 ? 16.983 -3.186 -0.870 1.00 92.19 89 CYS A N 1
ATOM 676 C CA . CYS A 1 89 ? 16.912 -3.500 0.552 1.00 92.19 89 CYS A CA 1
ATOM 677 C C . CYS A 1 89 ? 16.999 -2.234 1.411 1.00 92.19 89 CYS A C 1
ATOM 679 O O . CYS A 1 89 ? 16.296 -2.139 2.421 1.00 92.19 89 CYS A O 1
ATOM 681 N N . CYS A 1 90 ? 17.846 -1.272 1.029 1.00 90.44 90 CYS A N 1
ATOM 682 C CA . CYS A 1 90 ? 17.915 0.002 1.723 1.00 90.44 90 CYS A CA 1
ATOM 683 C C . CYS A 1 90 ? 16.589 0.761 1.617 1.00 90.44 90 CYS A C 1
ATOM 685 O O . CYS A 1 90 ? 16.039 1.132 2.650 1.00 90.44 90 CYS A O 1
ATOM 687 N N . GLU A 1 91 ? 16.054 0.955 0.411 1.00 90.94 91 GLU A N 1
ATOM 688 C CA . GLU A 1 91 ? 14.818 1.712 0.198 1.00 90.94 91 GLU A CA 1
ATOM 689 C C . GLU A 1 91 ? 13.652 1.128 1.008 1.00 90.94 91 GLU A C 1
ATOM 691 O O . GLU A 1 91 ? 12.948 1.853 1.720 1.00 90.94 91 GLU A O 1
ATOM 696 N N . ALA A 1 92 ? 13.494 -0.199 0.979 1.00 92.38 92 ALA A N 1
ATOM 697 C CA . ALA A 1 92 ? 12.487 -0.883 1.778 1.00 92.38 92 ALA A CA 1
ATOM 698 C C . ALA A 1 92 ? 12.686 -0.629 3.283 1.00 92.38 92 ALA A C 1
ATOM 700 O O . ALA A 1 92 ? 11.718 -0.356 3.995 1.00 92.38 92 ALA A O 1
ATOM 701 N N . ALA A 1 93 ? 13.928 -0.676 3.775 1.00 92.00 93 ALA A N 1
ATOM 702 C CA . ALA A 1 93 ? 14.239 -0.398 5.174 1.00 92.00 93 ALA A CA 1
ATOM 703 C C . ALA A 1 93 ? 13.978 1.069 5.560 1.00 92.00 93 ALA A C 1
ATOM 705 O O . ALA A 1 93 ? 13.450 1.308 6.647 1.00 92.00 93 ALA A O 1
ATOM 706 N N . CYS A 1 94 ? 14.294 2.036 4.688 1.00 91.19 94 CYS A N 1
ATOM 707 C CA . CYS A 1 94 ? 13.984 3.456 4.891 1.00 91.19 94 CYS A CA 1
ATOM 708 C C . CYS A 1 94 ? 12.479 3.647 5.071 1.00 91.19 94 CYS A C 1
ATOM 710 O O . CYS A 1 94 ? 12.032 4.171 6.087 1.00 91.19 94 CYS A O 1
ATOM 712 N N . HIS A 1 95 ? 11.689 3.132 4.128 1.00 93.44 95 HIS A N 1
ATOM 713 C CA . HIS A 1 95 ? 10.237 3.251 4.187 1.00 93.44 95 HIS A CA 1
ATOM 714 C C . HIS A 1 95 ? 9.650 2.600 5.449 1.00 93.44 95 HIS A C 1
ATOM 716 O O . HIS A 1 95 ? 8.744 3.150 6.073 1.00 93.44 95 HIS A O 1
ATOM 722 N N . LEU A 1 96 ? 10.172 1.442 5.872 1.00 95.38 96 LEU A N 1
ATOM 723 C CA . LEU A 1 96 ? 9.729 0.796 7.110 1.00 95.38 96 LEU A CA 1
ATOM 724 C C . LEU A 1 96 ? 10.064 1.620 8.363 1.00 95.38 96 LEU A C 1
ATOM 726 O O . LEU A 1 96 ? 9.270 1.607 9.303 1.00 95.38 96 LEU A O 1
ATOM 730 N N . LYS A 1 97 ? 11.193 2.342 8.391 1.00 94.81 97 LYS A N 1
ATOM 731 C CA . LYS A 1 97 ? 11.534 3.262 9.492 1.00 94.81 97 LYS A CA 1
ATOM 732 C C . LYS A 1 97 ? 10.580 4.452 9.544 1.00 94.81 97 LYS A C 1
ATOM 734 O O . LYS A 1 97 ? 10.019 4.706 10.608 1.00 94.81 97 LYS A O 1
ATOM 739 N N . GLU A 1 98 ? 10.321 5.088 8.404 1.00 94.38 98 GLU A N 1
ATOM 740 C CA . GLU A 1 98 ? 9.374 6.205 8.288 1.00 94.38 98 GLU A CA 1
ATOM 741 C C . GLU A 1 98 ? 7.975 5.785 8.762 1.00 94.38 98 GLU A C 1
ATOM 743 O O . GLU A 1 98 ? 7.383 6.416 9.638 1.00 94.38 98 GLU A O 1
ATOM 748 N N . VAL A 1 99 ? 7.465 4.657 8.251 1.00 96.88 99 VAL A N 1
ATOM 749 C CA . VAL A 1 99 ? 6.162 4.104 8.654 1.00 96.88 99 VAL A CA 1
ATOM 750 C C . VAL A 1 99 ? 6.142 3.767 10.143 1.00 96.88 99 VAL A C 1
ATOM 752 O O . VAL A 1 99 ? 5.141 4.032 10.809 1.00 96.88 99 VAL A O 1
ATOM 755 N N . LYS A 1 100 ? 7.225 3.203 10.688 1.00 97.00 100 LYS A N 1
ATOM 756 C CA . LYS A 1 100 ? 7.318 2.868 12.112 1.00 97.00 100 LYS A CA 1
ATOM 757 C C . LYS A 1 100 ? 7.270 4.115 12.996 1.00 97.00 100 LYS A C 1
ATOM 759 O O . LYS A 1 100 ? 6.532 4.095 13.975 1.00 97.00 100 LYS A O 1
ATOM 764 N N . ALA A 1 101 ? 7.976 5.186 12.633 1.00 96.88 101 ALA A N 1
ATOM 765 C CA . ALA A 1 101 ? 7.946 6.446 13.373 1.00 96.88 101 ALA A CA 1
ATOM 766 C C . ALA A 1 101 ? 6.514 7.001 13.478 1.00 96.88 101 ALA A C 1
ATOM 768 O O . ALA A 1 101 ? 6.058 7.334 14.569 1.00 96.88 101 ALA A O 1
ATOM 769 N N . ILE A 1 102 ? 5.758 6.995 12.371 1.00 97.56 102 ILE A N 1
ATOM 770 C CA . ILE A 1 102 ? 4.338 7.395 12.393 1.00 97.56 102 ILE A CA 1
ATOM 771 C C . ILE A 1 102 ? 3.498 6.419 13.222 1.00 97.56 102 ILE A C 1
ATOM 773 O O . ILE A 1 102 ? 2.613 6.821 13.972 1.00 97.56 102 ILE A O 1
ATOM 777 N N . SER A 1 103 ? 3.770 5.121 13.097 1.00 97.75 103 SER A N 1
ATOM 778 C CA . SER A 1 103 ? 2.986 4.080 13.763 1.00 97.75 103 SER A CA 1
ATOM 779 C C . SER A 1 103 ? 3.069 4.160 15.288 1.00 97.75 103 SER A C 1
ATOM 781 O O . SER A 1 103 ? 2.056 3.970 15.962 1.00 97.75 103 SER A O 1
ATOM 783 N N . GLU A 1 104 ? 4.250 4.477 15.827 1.00 97.50 104 GLU A N 1
ATOM 784 C CA . GLU A 1 104 ? 4.474 4.665 17.265 1.00 97.50 104 GLU A CA 1
ATOM 785 C C . GLU A 1 104 ? 3.684 5.864 17.811 1.00 97.50 104 GLU A C 1
ATOM 787 O O . GLU A 1 104 ? 3.058 5.749 18.864 1.00 97.50 104 GLU A O 1
ATOM 792 N N . GLU A 1 105 ? 3.632 6.976 17.070 1.00 97.50 105 GLU A N 1
ATOM 793 C CA . GLU A 1 105 ? 2.853 8.167 17.442 1.00 97.50 105 GLU A CA 1
ATOM 794 C C . GLU A 1 105 ? 1.336 7.902 17.435 1.00 97.50 105 GLU A C 1
ATOM 796 O O . GLU A 1 105 ? 0.608 8.416 18.285 1.00 97.50 105 GLU A O 1
ATOM 801 N N . LEU A 1 106 ? 0.851 7.086 16.492 1.00 97.94 106 LEU A N 1
ATOM 802 C CA . LEU A 1 106 ? -0.577 6.789 16.321 1.00 97.94 106 LEU A CA 1
ATOM 803 C C . LEU A 1 106 ? -1.059 5.559 17.116 1.00 97.94 106 LEU A C 1
ATOM 805 O O . LEU A 1 106 ? -2.257 5.262 17.134 1.00 97.94 106 LEU A O 1
ATOM 809 N N . GLY A 1 107 ? -0.160 4.812 17.762 1.00 98.19 107 GLY A N 1
ATOM 810 C CA . GLY A 1 107 ? -0.515 3.578 18.473 1.00 98.19 107 GLY A CA 1
ATOM 811 C C . GLY A 1 107 ? -1.049 2.477 17.545 1.00 98.19 107 GLY A C 1
ATOM 812 O O . GLY A 1 107 ? -1.999 1.766 17.889 1.00 98.19 107 GLY A O 1
ATOM 813 N N . ILE A 1 108 ? -0.462 2.350 16.355 1.00 98.62 108 ILE A N 1
ATOM 814 C CA . ILE A 1 108 ? -0.803 1.338 15.344 1.00 98.62 108 ILE A CA 1
ATOM 815 C C . ILE A 1 108 ? 0.409 0.446 15.043 1.00 98.62 108 ILE A C 1
ATOM 817 O O . ILE A 1 108 ? 1.538 0.740 15.428 1.00 98.62 108 ILE A O 1
ATOM 821 N N . GLY A 1 109 ? 0.180 -0.660 14.344 1.00 98.31 109 GLY A N 1
ATOM 822 C CA . GLY A 1 109 ? 1.216 -1.552 13.838 1.00 98.31 109 GLY A CA 1
ATOM 823 C C . GLY A 1 109 ? 0.968 -1.940 12.384 1.00 98.31 109 GLY A C 1
ATOM 824 O O . GLY A 1 109 ? -0.123 -1.746 11.848 1.00 98.31 109 GLY A O 1
ATOM 825 N N . PHE A 1 110 ? 1.989 -2.521 11.752 1.00 98.50 110 PHE A N 1
ATOM 826 C CA . PHE A 1 110 ? 1.897 -3.087 10.408 1.00 98.50 110 PHE A CA 1
ATOM 827 C C . PHE A 1 110 ? 2.315 -4.558 10.395 1.00 98.50 110 PHE A C 1
ATOM 829 O O . PHE A 1 110 ? 3.289 -4.946 11.038 1.00 98.50 110 PHE A O 1
ATOM 836 N N . LEU A 1 111 ? 1.572 -5.375 9.650 1.00 98.31 111 LEU A N 1
ATOM 837 C CA . LEU A 1 111 ? 1.764 -6.816 9.524 1.00 98.31 111 LEU A CA 1
ATOM 838 C C . LEU A 1 111 ? 2.096 -7.189 8.072 1.00 98.31 111 LEU A C 1
ATOM 840 O O . LEU A 1 111 ? 1.300 -6.946 7.162 1.00 98.31 111 LEU A O 1
ATOM 844 N N . GLY A 1 112 ? 3.254 -7.823 7.871 1.00 97.69 112 GLY A N 1
ATOM 845 C CA . GLY A 1 112 ? 3.655 -8.422 6.597 1.00 97.69 112 GLY A CA 1
ATOM 846 C C . GLY A 1 112 ? 3.228 -9.887 6.516 1.00 97.69 112 GLY A C 1
ATOM 847 O O . GLY A 1 112 ? 3.918 -10.760 7.035 1.00 97.69 112 GLY A O 1
ATOM 848 N N . MET A 1 113 ? 2.088 -10.162 5.883 1.00 98.12 113 MET A N 1
ATOM 849 C CA . MET A 1 113 ? 1.577 -11.516 5.633 1.00 98.12 113 MET A CA 1
ATOM 850 C C . MET A 1 113 ? 0.812 -11.553 4.316 1.00 98.12 113 MET A C 1
ATOM 852 O O . MET A 1 113 ? 0.150 -10.580 3.982 1.00 98.12 113 MET A O 1
ATOM 856 N N . GLY A 1 114 ? 0.830 -12.685 3.608 1.00 98.44 114 GLY A N 1
ATOM 857 C CA . GLY A 1 114 ? 0.121 -12.819 2.328 1.00 98.44 114 GLY A CA 1
ATOM 858 C C . GLY A 1 114 ? -1.408 -12.780 2.436 1.00 98.44 114 GLY A C 1
ATOM 859 O O . GLY A 1 114 ? -2.078 -12.444 1.466 1.00 98.44 114 GLY A O 1
ATOM 860 N N . PHE A 1 115 ? -1.970 -13.095 3.610 1.00 98.62 115 PHE A N 1
ATOM 861 C CA . PHE A 1 115 ? -3.410 -13.051 3.864 1.00 98.62 115 PHE A CA 1
ATOM 862 C C . PHE A 1 115 ? -3.717 -12.547 5.280 1.00 98.62 115 PHE A C 1
ATOM 864 O O . PHE A 1 115 ? -2.997 -12.891 6.217 1.00 98.62 115 PHE A O 1
ATOM 871 N N . GLN A 1 116 ? -4.792 -11.772 5.446 1.00 98.19 116 GLN A N 1
ATOM 872 C CA . GLN A 1 116 ? -5.269 -11.267 6.738 1.00 98.19 116 GLN A CA 1
ATOM 873 C C . GLN A 1 116 ? -5.708 -12.434 7.650 1.00 98.19 116 GLN A C 1
ATOM 875 O O . GLN A 1 116 ? -6.711 -13.090 7.353 1.00 98.19 116 GLN A O 1
ATOM 880 N N . PRO A 1 117 ? -5.007 -12.695 8.773 1.00 98.00 117 PRO A N 1
ATOM 881 C CA . PRO A 1 117 ? -5.213 -13.918 9.553 1.00 98.00 117 PRO A CA 1
ATOM 882 C C . PRO A 1 117 ? -6.408 -13.891 10.520 1.00 98.00 117 PRO A C 1
ATOM 884 O O . PRO A 1 117 ? -6.798 -14.946 11.016 1.00 98.00 117 PRO A O 1
ATOM 887 N N . LYS A 1 118 ? -6.965 -12.717 10.847 1.00 98.38 118 LYS A N 1
ATOM 888 C CA . LYS A 1 118 ? -7.905 -12.555 11.971 1.00 98.38 118 LYS A CA 1
ATOM 889 C C . LYS A 1 118 ? -9.320 -12.161 11.556 1.00 98.38 118 LYS A C 1
ATOM 891 O O . LYS A 1 118 ? -10.280 -12.717 12.085 1.00 98.38 118 LYS A O 1
ATOM 896 N N . TRP A 1 119 ? -9.455 -11.183 10.667 1.00 98.38 119 TRP A N 1
ATOM 897 C CA . TRP A 1 119 ? -10.740 -10.525 10.407 1.00 98.38 119 TRP A CA 1
ATOM 898 C C . TRP A 1 119 ? -11.471 -11.093 9.192 1.00 98.38 119 TRP A C 1
ATOM 900 O O . TRP A 1 119 ? -10.868 -11.500 8.188 1.00 98.38 119 TRP A O 1
ATOM 910 N N . LYS A 1 120 ? -12.804 -11.122 9.277 1.00 98.12 120 LYS A N 1
ATOM 911 C CA . LYS A 1 120 ? -13.654 -11.533 8.159 1.00 98.12 120 LYS A CA 1
ATOM 912 C C . LYS A 1 120 ? -13.684 -10.450 7.084 1.00 98.12 120 LYS A C 1
ATOM 914 O O . LYS A 1 120 ? -13.494 -9.272 7.358 1.00 98.12 120 LYS A O 1
ATOM 919 N N . ARG A 1 121 ? -14.016 -10.851 5.853 1.00 97.25 121 ARG A N 1
ATOM 920 C CA . ARG A 1 121 ? -14.178 -9.948 4.698 1.00 97.25 121 ARG A CA 1
ATOM 921 C C . ARG A 1 121 ? -15.112 -8.763 4.988 1.00 97.25 121 ARG A C 1
ATOM 923 O O . ARG A 1 121 ? -14.835 -7.651 4.565 1.00 97.25 121 ARG A O 1
ATOM 930 N N . GLU A 1 122 ? -16.211 -9.006 5.698 1.00 97.00 122 GLU A N 1
ATOM 931 C CA . GLU A 1 122 ? -17.216 -7.989 6.054 1.00 97.00 122 GLU A CA 1
ATOM 932 C C . GLU A 1 122 ? -16.733 -6.974 7.100 1.00 97.00 122 GLU A C 1
ATOM 934 O O . GLU A 1 122 ? -17.321 -5.906 7.234 1.00 97.00 122 GLU A O 1
ATOM 939 N N . GLU A 1 123 ? -15.651 -7.294 7.811 1.00 97.56 123 GLU A N 1
ATOM 940 C CA . GLU A 1 123 ? -15.034 -6.435 8.822 1.00 97.56 123 GLU A CA 1
ATOM 941 C C . GLU A 1 123 ? -13.878 -5.602 8.249 1.00 97.56 123 GLU A C 1
ATOM 943 O O . GLU A 1 123 ? -13.314 -4.770 8.960 1.00 97.56 123 GLU A O 1
ATOM 948 N N . MET A 1 124 ? -13.509 -5.826 6.982 1.00 98.06 124 MET A N 1
ATOM 949 C CA . MET A 1 124 ? -12.454 -5.068 6.319 1.00 98.06 124 MET A CA 1
ATOM 950 C C . MET A 1 124 ? -12.978 -3.704 5.840 1.00 98.06 124 MET A C 1
ATOM 952 O O . MET A 1 124 ? -14.065 -3.628 5.253 1.00 98.06 124 MET A O 1
ATOM 956 N N . PRO A 1 125 ? -12.210 -2.621 6.052 1.00 97.50 125 PRO A N 1
ATOM 957 C CA . PRO A 1 125 ? -12.566 -1.294 5.574 1.00 97.50 125 PRO A CA 1
ATOM 958 C C . PRO A 1 125 ? -12.439 -1.217 4.050 1.00 97.50 125 PRO A C 1
ATOM 960 O O . PRO A 1 125 ? -11.898 -2.110 3.402 1.00 97.50 125 PRO A O 1
ATOM 963 N N . TRP A 1 126 ? -12.943 -0.128 3.475 1.00 97.75 126 TRP A N 1
ATOM 964 C CA . TRP A 1 126 ? -12.804 0.171 2.053 1.00 97.75 126 TRP A CA 1
ATOM 965 C C . TRP A 1 126 ? -12.210 1.559 1.876 1.00 97.75 126 TRP A C 1
ATOM 967 O O . TRP A 1 126 ? -12.684 2.517 2.487 1.00 97.75 126 TRP A O 1
ATOM 977 N N . MET A 1 127 ? -11.178 1.661 1.043 1.00 97.94 127 MET A N 1
ATOM 978 C CA . MET A 1 127 ? -10.531 2.935 0.742 1.00 97.94 127 MET A CA 1
ATOM 979 C C . MET A 1 127 ? -11.372 3.763 -0.236 1.00 97.94 127 MET A C 1
ATOM 981 O O . MET A 1 127 ? -11.981 3.193 -1.151 1.00 97.94 127 MET A O 1
ATOM 985 N N . PRO A 1 128 ? -11.405 5.099 -0.083 1.00 96.25 128 PRO A N 1
ATOM 986 C CA . PRO A 1 128 ? -12.244 5.989 -0.880 1.00 96.25 128 PRO A CA 1
ATOM 987 C C . PRO A 1 128 ? -11.628 6.264 -2.264 1.00 96.25 128 PRO A C 1
ATOM 989 O O . PRO A 1 128 ? -11.318 7.400 -2.590 1.00 96.25 128 PRO A O 1
ATOM 992 N N . LYS A 1 129 ? -11.433 5.218 -3.078 1.00 95.38 129 LYS A N 1
ATOM 993 C CA . LYS A 1 129 ? -10.973 5.327 -4.476 1.00 95.38 129 LYS A CA 1
ATOM 994 C C . LYS A 1 129 ? -12.078 4.854 -5.409 1.00 95.38 129 LYS A C 1
ATOM 996 O O . LYS A 1 129 ? -12.552 3.717 -5.285 1.00 95.38 129 LYS A O 1
ATOM 1001 N N . GLY A 1 130 ? -12.474 5.684 -6.371 1.00 92.56 130 GLY A N 1
ATOM 1002 C CA . GLY A 1 130 ? -13.613 5.437 -7.257 1.00 92.56 130 GLY A CA 1
ATOM 1003 C C . GLY A 1 130 ? -13.515 4.097 -7.990 1.00 92.56 130 GLY A C 1
ATOM 1004 O O . GLY A 1 130 ? -14.493 3.341 -8.065 1.00 92.56 130 GLY A O 1
ATOM 1005 N N . ARG A 1 131 ? -12.300 3.728 -8.426 1.00 95.75 131 ARG A N 1
ATOM 1006 C CA . ARG A 1 131 ? -12.023 2.442 -9.091 1.00 95.75 131 ARG A CA 1
ATOM 1007 C C . ARG A 1 131 ? -12.429 1.223 -8.251 1.00 95.75 131 ARG A C 1
ATOM 1009 O O . ARG A 1 131 ? -12.938 0.242 -8.796 1.00 95.75 131 ARG A O 1
ATOM 1016 N N . TYR A 1 132 ? -12.283 1.284 -6.925 1.00 95.69 132 TYR A N 1
ATOM 1017 C CA . TYR A 1 132 ? -12.616 0.162 -6.042 1.00 95.69 132 TYR A CA 1
ATOM 1018 C C . TYR A 1 132 ? -14.118 -0.032 -5.887 1.00 95.69 132 TYR A C 1
ATOM 1020 O O . TYR A 1 132 ? -14.568 -1.170 -5.764 1.00 95.69 132 TYR A O 1
ATOM 1028 N N . GLY A 1 133 ? -14.910 1.039 -5.984 1.00 94.88 133 GLY A N 1
ATOM 1029 C CA . GLY A 1 133 ? -16.368 0.934 -6.017 1.00 94.88 133 GLY A CA 1
ATOM 1030 C C . GLY A 1 133 ? -16.864 0.111 -7.210 1.00 94.88 133 GLY A C 1
ATOM 1031 O O . GLY A 1 133 ? -17.784 -0.696 -7.065 1.00 94.88 133 GLY A O 1
ATOM 1032 N N . ILE A 1 134 ? -16.230 0.270 -8.376 1.00 96.94 134 ILE A N 1
ATOM 1033 C CA . ILE A 1 134 ? -16.539 -0.507 -9.586 1.00 96.94 134 ILE A CA 1
ATOM 1034 C C . ILE A 1 134 ? -16.152 -1.974 -9.381 1.00 96.94 134 ILE A C 1
ATOM 1036 O O . ILE A 1 134 ? -16.999 -2.861 -9.508 1.00 96.94 134 ILE A O 1
ATOM 1040 N N . MET A 1 135 ? -14.897 -2.229 -9.001 1.00 97.31 135 MET A N 1
ATOM 1041 C CA . MET A 1 135 ? -14.380 -3.588 -8.814 1.00 97.31 135 MET A CA 1
ATOM 1042 C C . MET A 1 135 ? -15.156 -4.363 -7.740 1.00 97.31 135 MET A C 1
ATOM 1044 O O . MET A 1 135 ? -15.487 -5.526 -7.951 1.00 97.31 135 MET A O 1
ATOM 1048 N N . ARG A 1 136 ? -15.537 -3.716 -6.630 1.00 96.81 136 ARG A N 1
ATOM 1049 C CA . ARG A 1 136 ? -16.331 -4.332 -5.554 1.00 96.81 136 ARG A CA 1
ATOM 1050 C C . ARG A 1 136 ? -17.676 -4.871 -6.043 1.00 96.81 136 ARG A C 1
ATOM 1052 O O . ARG A 1 136 ? -18.116 -5.918 -5.575 1.00 96.81 136 ARG A O 1
ATOM 1059 N N . ARG A 1 137 ? -18.336 -4.163 -6.966 1.00 97.50 137 ARG A N 1
ATOM 1060 C CA . ARG A 1 137 ? -19.605 -4.613 -7.564 1.00 97.50 137 ARG A CA 1
ATOM 1061 C C . ARG A 1 137 ? -19.398 -5.706 -8.605 1.00 97.50 137 ARG A C 1
ATOM 1063 O O . ARG A 1 137 ? -20.258 -6.567 -8.745 1.00 97.50 137 ARG A O 1
ATOM 1070 N N . TYR A 1 138 ? -18.281 -5.658 -9.327 1.00 98.00 138 TYR A N 1
ATOM 1071 C CA . TYR A 1 138 ? -17.999 -6.575 -10.425 1.00 98.00 138 TYR A CA 1
ATOM 1072 C C . TYR A 1 138 ? -17.460 -7.931 -9.960 1.00 98.00 138 TYR A C 1
ATOM 1074 O O . TYR A 1 138 ? -17.921 -8.951 -10.445 1.00 98.00 138 TYR A O 1
ATOM 1082 N N . MET A 1 139 ? -16.533 -7.980 -8.997 1.00 98.06 139 MET A N 1
ATOM 1083 C CA . MET A 1 139 ? -15.877 -9.235 -8.590 1.00 98.06 139 MET A CA 1
ATOM 1084 C C . MET A 1 139 ? -16.842 -10.401 -8.293 1.00 98.06 139 MET A C 1
ATOM 1086 O O . MET A 1 139 ? -16.550 -11.509 -8.740 1.00 98.06 139 MET A O 1
ATOM 1090 N N . PRO A 1 140 ? -18.001 -10.197 -7.627 1.00 97.31 140 PRO A N 1
ATOM 1091 C CA . PRO A 1 140 ? -18.974 -11.270 -7.409 1.00 97.31 140 PRO A CA 1
ATOM 1092 C C . PRO A 1 140 ? -19.564 -11.894 -8.684 1.00 97.31 140 PRO A C 1
ATOM 1094 O O . PRO A 1 140 ? -20.063 -13.012 -8.621 1.00 97.31 140 PRO A O 1
ATOM 1097 N N . THR A 1 141 ? -19.536 -11.205 -9.831 1.00 98.06 141 THR A N 1
ATOM 1098 C CA . THR A 1 141 ? -20.087 -11.725 -11.096 1.00 98.06 141 THR A CA 1
ATOM 1099 C C . THR A 1 141 ? -19.138 -12.690 -11.807 1.00 98.06 141 THR A C 1
ATOM 1101 O O . THR A 1 141 ? -19.574 -13.437 -12.679 1.00 98.06 141 THR A O 1
ATOM 1104 N N . VAL A 1 142 ? -17.855 -12.696 -11.430 1.00 97.56 142 VAL A N 1
ATOM 1105 C CA . VAL A 1 142 ? -16.797 -13.504 -12.063 1.00 97.56 142 VAL A CA 1
ATOM 1106 C C . VAL A 1 142 ? -16.128 -14.494 -11.106 1.00 97.56 142 VAL A C 1
ATOM 1108 O O . VAL A 1 142 ? -15.318 -15.311 -11.537 1.00 97.56 142 VAL A O 1
ATOM 1111 N N . GLY A 1 143 ? -16.462 -14.464 -9.813 1.00 96.75 143 GLY A N 1
ATOM 1112 C CA . GLY A 1 143 ? -15.992 -15.454 -8.848 1.00 96.75 143 GLY A CA 1
ATOM 1113 C C . GLY A 1 143 ? -16.223 -15.067 -7.388 1.00 96.75 143 GLY A C 1
ATOM 1114 O O . GLY A 1 143 ? -16.586 -13.945 -7.050 1.00 96.75 143 GLY A O 1
ATOM 1115 N N . ASN A 1 144 ? -15.956 -16.010 -6.482 1.00 96.06 144 AS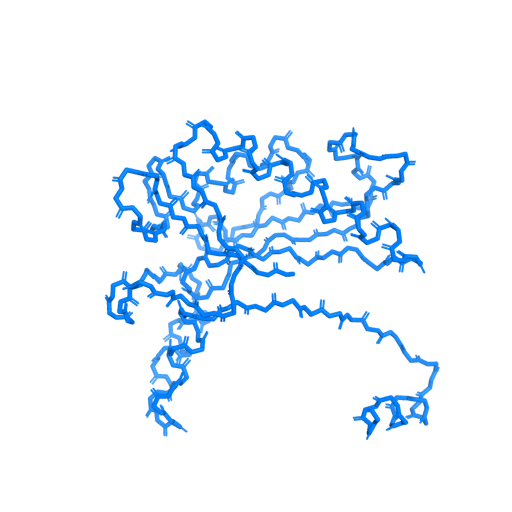N A N 1
ATOM 1116 C CA . ASN A 1 144 ? -16.281 -15.842 -5.059 1.00 96.06 144 ASN A CA 1
ATOM 1117 C C . ASN A 1 144 ? -15.122 -15.303 -4.204 1.00 96.06 144 ASN A C 1
ATOM 1119 O O . ASN A 1 144 ? -15.351 -14.881 -3.068 1.00 96.06 144 ASN A O 1
ATOM 1123 N N . LEU A 1 145 ? -13.892 -15.299 -4.731 1.00 97.81 145 LEU A N 1
ATOM 1124 C CA . LEU A 1 145 ? -12.674 -14.913 -4.001 1.00 97.81 145 LEU A CA 1
ATOM 1125 C C . LEU A 1 145 ? -12.117 -13.539 -4.397 1.00 97.81 145 LEU A C 1
ATOM 1127 O O . LEU A 1 145 ? -11.235 -13.034 -3.711 1.00 97.81 145 LEU A O 1
ATOM 1131 N N . GLY A 1 146 ? -12.649 -12.891 -5.440 1.00 98.12 146 GLY A N 1
ATOM 1132 C CA . GLY A 1 146 ? -12.139 -11.591 -5.900 1.00 98.12 146 GLY A CA 1
ATOM 1133 C C . GLY A 1 146 ? -12.189 -10.507 -4.817 1.00 98.12 146 GLY A C 1
ATOM 1134 O O . GLY A 1 146 ? -11.246 -9.741 -4.663 1.00 98.12 146 GLY A O 1
ATOM 1135 N N . LEU A 1 147 ? -13.237 -10.502 -3.986 1.00 98.19 147 LEU A N 1
ATOM 1136 C CA . LEU A 1 147 ? -13.328 -9.577 -2.851 1.00 98.19 147 LEU A CA 1
ATOM 1137 C C . LEU A 1 147 ? -12.347 -9.906 -1.716 1.00 98.19 147 LEU A C 1
ATOM 1139 O O . LEU A 1 147 ? -11.950 -8.997 -0.994 1.00 98.19 147 LEU A O 1
ATOM 1143 N N . ASP A 1 148 ? -11.953 -11.170 -1.549 1.00 98.50 148 ASP A N 1
ATOM 1144 C CA . ASP A 1 148 ? -10.916 -11.539 -0.578 1.00 98.50 148 ASP A CA 1
ATOM 1145 C C . ASP A 1 148 ? -9.530 -11.152 -1.059 1.00 98.50 148 ASP A C 1
ATOM 1147 O O . ASP A 1 148 ? -8.760 -10.624 -0.270 1.00 98.50 148 ASP A O 1
ATOM 1151 N N . MET A 1 149 ? -9.237 -11.356 -2.341 1.00 98.38 149 MET A N 1
ATOM 1152 C CA . MET A 1 149 ? -8.007 -10.847 -2.944 1.00 98.38 149 MET A CA 1
ATOM 1153 C C . MET A 1 149 ? -7.918 -9.328 -2.740 1.00 98.38 149 MET A C 1
ATOM 1155 O O . MET A 1 149 ? -6.972 -8.822 -2.159 1.00 98.38 149 MET A O 1
ATOM 1159 N N . MET A 1 150 ? -8.978 -8.592 -3.067 1.00 98.25 150 MET A N 1
ATOM 1160 C CA . MET A 1 150 ? -8.970 -7.138 -2.905 1.00 98.25 150 MET A CA 1
ATOM 1161 C C . MET A 1 150 ? -8.761 -6.678 -1.453 1.00 98.25 150 MET A C 1
ATOM 1163 O O . MET A 1 150 ? -8.046 -5.712 -1.203 1.00 98.25 150 MET A O 1
ATOM 1167 N N . THR A 1 151 ? -9.415 -7.327 -0.486 1.00 98.31 151 THR A N 1
ATOM 1168 C CA . THR A 1 151 ? -9.495 -6.790 0.885 1.00 98.31 151 THR A CA 1
ATOM 1169 C C . THR A 1 151 ? -8.621 -7.500 1.910 1.00 98.31 151 THR A C 1
ATOM 1171 O O . THR A 1 151 ? -8.443 -6.986 3.010 1.00 98.31 151 THR A O 1
ATOM 1174 N N . ARG A 1 152 ? -8.107 -8.693 1.604 1.00 98.50 152 ARG A N 1
ATOM 1175 C CA . ARG A 1 152 ? -7.458 -9.571 2.585 1.00 98.50 152 ARG A CA 1
ATOM 1176 C C . ARG A 1 152 ? -6.147 -10.178 2.114 1.00 98.50 152 ARG A C 1
ATOM 1178 O O . ARG A 1 152 ? -5.610 -10.973 2.875 1.00 98.50 152 ARG A O 1
ATOM 1185 N N . THR A 1 153 ? -5.592 -9.806 0.960 1.00 98.69 153 THR A N 1
ATOM 1186 C CA . THR A 1 153 ? -4.225 -10.210 0.574 1.00 98.69 153 THR A CA 1
ATOM 1187 C C . THR A 1 153 ? -3.237 -9.052 0.601 1.00 98.69 153 THR A C 1
ATOM 1189 O O . THR A 1 153 ? -3.644 -7.897 0.474 1.00 98.69 153 THR A O 1
ATOM 1192 N N . CYS A 1 154 ? -1.960 -9.399 0.777 1.00 98.69 154 CYS A N 1
ATOM 1193 C CA . CYS A 1 154 ? -0.814 -8.539 0.494 1.00 98.69 154 CYS A CA 1
ATOM 1194 C C . CYS A 1 154 ? 0.195 -9.299 -0.380 1.00 98.69 154 CYS A C 1
ATOM 1196 O O . CYS A 1 154 ? 0.306 -10.524 -0.270 1.00 98.69 154 CYS A O 1
ATOM 1198 N N . THR A 1 155 ? 0.993 -8.582 -1.166 1.00 98.44 155 THR A N 1
ATOM 1199 C CA . THR A 1 155 ? 2.087 -9.151 -1.960 1.00 98.44 155 THR A CA 1
ATOM 1200 C C .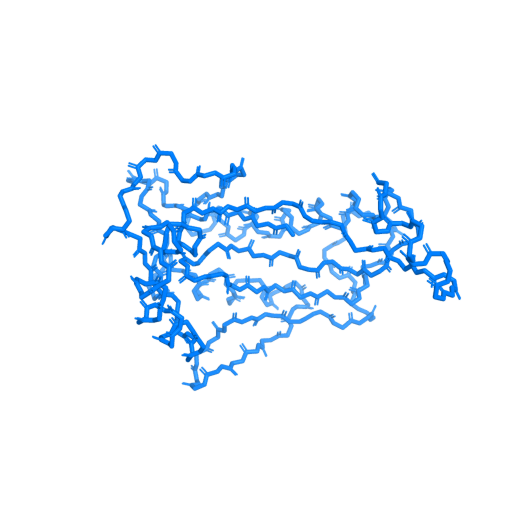 THR A 1 155 ? 3.427 -8.426 -1.788 1.00 98.44 155 THR A C 1
ATOM 1202 O O . THR A 1 155 ? 3.520 -7.273 -1.353 1.00 98.44 155 THR A O 1
ATOM 1205 N N . VAL A 1 156 ? 4.496 -9.118 -2.180 1.00 97.81 156 VAL A N 1
ATOM 1206 C CA . VAL A 1 156 ? 5.796 -8.530 -2.510 1.00 97.81 156 VAL A CA 1
ATOM 1207 C C . VAL A 1 156 ? 6.049 -8.854 -3.977 1.00 97.81 156 VAL A C 1
ATOM 1209 O O . VAL A 1 156 ? 6.086 -10.020 -4.358 1.00 97.81 156 VAL A O 1
ATOM 1212 N N . GLN A 1 157 ? 6.209 -7.818 -4.792 1.00 97.00 157 GLN A N 1
ATOM 1213 C CA . GLN A 1 157 ? 6.420 -7.919 -6.232 1.00 97.00 157 GLN A CA 1
ATOM 1214 C C . GLN A 1 157 ? 7.770 -7.298 -6.600 1.00 97.00 157 GLN A C 1
ATOM 1216 O O . GLN A 1 157 ? 8.233 -6.377 -5.927 1.00 97.00 157 GLN A O 1
ATOM 1221 N N . VAL A 1 158 ? 8.372 -7.796 -7.681 1.00 96.75 158 VAL A N 1
ATOM 1222 C CA . VAL A 1 158 ? 9.528 -7.193 -8.349 1.00 96.75 158 VAL A CA 1
ATOM 1223 C C . VAL A 1 158 ? 9.148 -6.832 -9.784 1.00 96.75 158 VAL A C 1
ATOM 1225 O O . VAL A 1 158 ? 8.425 -7.584 -10.438 1.00 96.75 158 VAL A O 1
ATOM 1228 N N . ASN A 1 159 ? 9.637 -5.689 -10.262 1.00 96.19 159 ASN A N 1
ATOM 1229 C CA . ASN A 1 159 ? 9.505 -5.252 -11.649 1.00 96.19 159 ASN A CA 1
ATOM 1230 C C . ASN A 1 159 ? 10.883 -5.352 -12.312 1.00 96.19 159 ASN A C 1
ATOM 1232 O O . ASN A 1 159 ? 11.871 -4.923 -11.720 1.00 96.19 159 ASN A O 1
ATOM 1236 N N . LEU A 1 160 ? 10.953 -5.942 -13.507 1.00 96.19 160 LEU A N 1
ATOM 1237 C CA . LEU A 1 160 ? 12.201 -6.182 -14.236 1.00 96.19 160 LEU A CA 1
ATOM 1238 C C . LEU A 1 160 ? 12.050 -5.739 -15.693 1.00 96.19 160 LEU A C 1
ATOM 1240 O O . LEU A 1 160 ? 11.062 -6.088 -16.340 1.00 96.19 160 LEU A O 1
ATOM 1244 N N . ASP A 1 161 ? 13.053 -5.034 -16.212 1.00 97.00 161 ASP A N 1
ATOM 1245 C CA . ASP A 1 161 ? 13.115 -4.636 -17.619 1.00 97.00 161 ASP A CA 1
ATOM 1246 C C . ASP A 1 161 ? 13.523 -5.797 -18.536 1.00 97.00 161 ASP A C 1
ATOM 1248 O O . ASP A 1 161 ? 14.064 -6.827 -18.108 1.00 97.00 161 ASP A O 1
ATOM 1252 N N . PHE A 1 162 ? 13.307 -5.611 -19.837 1.00 97.69 162 PHE A N 1
ATOM 1253 C CA . PHE A 1 162 ? 13.757 -6.498 -20.906 1.00 97.69 162 PHE A CA 1
ATOM 1254 C C . PHE A 1 162 ? 14.449 -5.705 -22.014 1.00 97.69 162 PHE A C 1
ATOM 1256 O O . PHE A 1 162 ? 14.126 -4.544 -22.251 1.00 97.69 162 PHE A O 1
ATOM 1263 N N . ALA A 1 163 ? 15.417 -6.330 -22.683 1.00 97.94 163 ALA A N 1
ATOM 1264 C CA . ALA A 1 163 ? 16.205 -5.660 -23.718 1.00 97.94 163 ALA A CA 1
ATOM 1265 C C . ALA A 1 163 ? 15.457 -5.551 -25.061 1.00 97.94 163 ALA A C 1
ATOM 1267 O O . ALA A 1 163 ? 15.620 -4.571 -25.784 1.00 97.94 163 ALA A O 1
ATOM 1268 N N . ASP A 1 164 ? 14.643 -6.556 -25.391 1.00 98.38 164 ASP A N 1
ATOM 1269 C CA . ASP A 1 164 ? 13.849 -6.639 -26.616 1.00 98.38 164 ASP A CA 1
ATOM 1270 C C . ASP A 1 164 ? 12.657 -7.606 -26.445 1.00 98.38 164 ASP A C 1
ATOM 1272 O O . ASP A 1 164 ? 12.462 -8.215 -25.387 1.00 98.38 164 ASP A O 1
ATOM 1276 N N . GLU A 1 165 ? 11.831 -7.743 -27.487 1.00 98.44 165 GLU A N 1
ATOM 1277 C CA . GLU A 1 165 ? 10.660 -8.631 -27.478 1.00 98.44 165 GLU A CA 1
ATOM 1278 C C . GLU A 1 165 ? 11.040 -10.102 -27.235 1.00 98.44 165 GLU A C 1
ATOM 1280 O O . GLU A 1 165 ? 10.325 -10.821 -26.533 1.00 98.44 165 GLU A O 1
ATOM 1285 N N . ALA A 1 166 ? 12.174 -10.561 -27.773 1.00 98.25 166 ALA A N 1
ATOM 1286 C CA . ALA A 1 166 ? 12.608 -11.944 -27.614 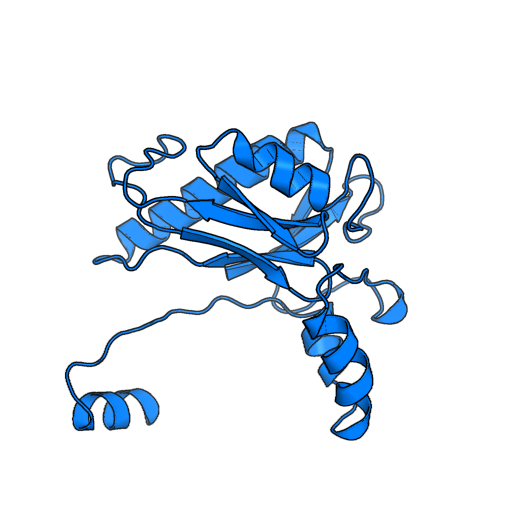1.00 98.25 166 ALA A CA 1
ATOM 1287 C C . ALA A 1 166 ? 13.045 -12.238 -26.166 1.00 98.25 166 ALA A C 1
ATOM 1289 O O . ALA A 1 166 ? 12.691 -13.290 -25.622 1.00 98.25 166 ALA A O 1
ATOM 1290 N N . ASP A 1 167 ? 13.758 -11.309 -25.521 1.00 98.19 167 ASP A N 1
ATOM 1291 C CA . ASP A 1 167 ? 14.119 -11.364 -24.100 1.00 98.19 167 ASP A CA 1
ATOM 1292 C C . ASP A 1 167 ? 12.873 -11.332 -23.202 1.00 98.19 167 ASP A C 1
ATOM 1294 O O . ASP A 1 167 ? 12.751 -12.157 -22.294 1.00 98.19 167 ASP A O 1
ATOM 1298 N N . MET A 1 168 ? 11.896 -10.468 -23.505 1.00 98.00 168 MET A N 1
ATOM 1299 C CA . MET A 1 168 ? 10.608 -10.427 -22.799 1.00 98.00 168 MET A CA 1
ATOM 1300 C C . MET A 1 168 ? 9.893 -11.781 -22.849 1.00 98.00 168 MET A C 1
ATOM 1302 O O . MET A 1 168 ? 9.526 -12.324 -21.807 1.00 98.00 168 MET A O 1
ATOM 1306 N N . VAL A 1 169 ? 9.752 -12.375 -24.043 1.00 97.94 169 VAL A N 1
ATOM 1307 C CA . VAL A 1 169 ? 9.098 -13.685 -24.215 1.00 97.94 169 VAL A CA 1
ATOM 1308 C C . VAL A 1 169 ? 9.824 -14.774 -23.428 1.00 97.94 169 VAL A C 1
ATOM 1310 O O . VAL A 1 169 ? 9.179 -15.652 -22.848 1.00 97.94 169 VAL A O 1
ATOM 1313 N N . LYS A 1 170 ? 11.160 -14.736 -23.400 1.00 97.44 170 LYS A N 1
ATOM 1314 C CA . LYS A 1 170 ? 11.960 -15.685 -22.624 1.00 97.44 170 LYS A CA 1
ATOM 1315 C C . LYS A 1 170 ? 11.727 -15.512 -21.121 1.00 97.44 170 LYS A C 1
ATOM 1317 O O . LYS A 1 170 ? 11.465 -16.511 -20.458 1.00 97.44 170 LYS A O 1
ATOM 1322 N N . LYS A 1 171 ? 11.779 -14.279 -20.606 1.00 97.12 171 LYS A N 1
ATOM 1323 C CA . LYS A 1 171 ? 11.538 -13.947 -19.189 1.00 97.12 171 LYS A CA 1
ATOM 1324 C C . LYS A 1 171 ? 10.113 -14.260 -18.733 1.00 97.12 171 LYS A C 1
ATOM 1326 O O . LYS A 1 171 ? 9.922 -14.618 -17.585 1.00 97.12 171 LYS A O 1
ATOM 1331 N N . PHE A 1 172 ? 9.117 -14.159 -19.614 1.00 96.62 172 PHE A N 1
ATOM 1332 C CA . PHE A 1 172 ? 7.722 -14.453 -19.262 1.00 96.62 172 PHE A CA 1
ATOM 1333 C C . PHE A 1 172 ? 7.455 -15.960 -19.089 1.00 96.62 172 PHE A C 1
ATOM 1335 O O . PHE A 1 172 ? 6.545 -16.361 -18.368 1.00 96.62 172 PHE A O 1
ATOM 1342 N N . ARG A 1 173 ? 8.202 -16.815 -19.797 1.00 95.62 173 ARG A N 1
ATOM 1343 C CA . ARG A 1 173 ? 7.953 -18.267 -19.851 1.00 95.62 173 ARG A CA 1
ATOM 1344 C C . ARG A 1 173 ? 8.690 -19.079 -18.785 1.00 95.62 173 ARG A C 1
ATOM 1346 O O . ARG A 1 173 ? 8.357 -20.254 -18.630 1.00 95.62 173 ARG A O 1
ATOM 1353 N N . VAL A 1 174 ? 9.702 -18.505 -18.139 1.00 73.38 174 VAL A N 1
ATOM 1354 C CA . VAL A 1 174 ? 10.587 -19.171 -17.168 1.00 73.38 174 VAL A CA 1
ATOM 1355 C C . VAL A 1 174 ? 10.378 -18.546 -15.803 1.00 73.38 174 VAL A C 1
ATOM 1357 O O . VAL A 1 174 ? 10.221 -19.325 -14.840 1.00 73.38 174 VAL A O 1
#

Sequence (174 aa):
HEKFGFRLDDLRPLTYEGPQGIEAVLRGLTRFDWDPIEEDGKLIALSRPENSRGEACCNSAVGMASVTLEPAGQLELSGAPLETIHDTCCEAACHLKEVKAISEELGIGFLGMGFQPKWKREEMPWMPKGRYGIMRRYMPTVGNLGLDMMTRTCTVQVNLDFADEADMVKKFRV

Foldseek 3Di:
DWKFKAAQPPRATAACDDLLHLQLLLVLLVVFQWDFDDDPNRGFKTWHAQQGQGPPQDPDRFGIWMWGAFFQRTTDIDGDDDDDVVNVVSNVVSVVVSSVVSCVVSNMDIGDDFWADDDDLVSGYGDPDPVSVVQVVCVVVPDDCSSRNRGTGDDDDDDDDAPDPVRVVVVVVD

Secondary structure (DSSP, 8-state):
---EEEETTT-PBPPSSSTTSHHHHHHHHGGGSPEEEEETTEEEEEEE-TT---S-SSSSPP-SEEEEE-TT--EEEEPPP-SSHHHHHHHHHHHHHHHHHHHHHHTEEEE--SB-SS--GGGS-----HHHHHHHHHHHHH-SSHHHHHHHB---------SSHHHHHHHHH-

Radius of gyration: 17.21 Å; chains: 1; bounding box: 44×35×49 Å